Protein AF-A0A3C8CDH3-F1 (afdb_monomer_lite)

Structure (mmCIF, N/CA/C/O backbone):
data_AF-A0A3C8CDH3-F1
#
_entry.id   AF-A0A3C8CDH3-F1
#
loop_
_atom_site.group_PDB
_atom_site.id
_atom_site.type_symbol
_atom_site.label_atom_id
_atom_site.label_alt_id
_atom_site.label_comp_id
_atom_site.label_asym_id
_atom_site.label_entity_id
_atom_site.label_seq_id
_atom_site.pdbx_PDB_ins_code
_atom_site.Cartn_x
_atom_site.Cartn_y
_atom_site.Cartn_z
_atom_site.occupancy
_atom_site.B_iso_or_equiv
_atom_site.auth_seq_id
_atom_site.auth_comp_id
_atom_site.auth_asym_id
_atom_site.auth_atom_id
_atom_site.pdbx_PDB_model_num
ATOM 1 N N . MET A 1 1 ? -12.419 9.240 -0.751 1.00 71.50 1 MET A N 1
ATOM 2 C CA . MET A 1 1 ? -11.305 10.016 -1.348 1.00 71.50 1 MET A CA 1
ATOM 3 C C . MET A 1 1 ? -10.437 9.020 -2.108 1.00 71.50 1 MET A C 1
ATOM 5 O O . MET A 1 1 ? -10.326 7.905 -1.625 1.00 71.50 1 MET A O 1
ATOM 9 N N . ARG A 1 2 ? -9.923 9.327 -3.306 1.00 82.75 2 ARG A N 1
ATOM 10 C CA . ARG A 1 2 ? -9.154 8.358 -4.118 1.00 82.75 2 ARG A CA 1
ATOM 11 C C . ARG A 1 2 ? -7.687 8.795 -4.149 1.00 82.75 2 ARG A C 1
ATOM 13 O O . ARG A 1 2 ? -7.404 9.867 -4.673 1.00 82.75 2 ARG A O 1
ATOM 20 N N . LEU A 1 3 ? -6.797 8.011 -3.545 1.00 86.12 3 LEU A N 1
ATOM 21 C CA . LEU A 1 3 ? -5.367 8.293 -3.397 1.00 86.12 3 LEU A CA 1
ATOM 22 C C . LEU A 1 3 ? -4.550 7.405 -4.338 1.00 86.12 3 LEU A C 1
ATOM 24 O O . LEU A 1 3 ? -4.771 6.198 -4.403 1.00 86.12 3 LEU A O 1
ATOM 28 N N . VAL A 1 4 ? -3.595 8.000 -5.045 1.00 86.75 4 VAL A N 1
ATOM 29 C CA . VAL A 1 4 ? -2.605 7.271 -5.845 1.00 86.75 4 VAL A CA 1
ATOM 30 C C . VAL A 1 4 ? -1.237 7.565 -5.250 1.00 86.75 4 VAL A C 1
ATOM 32 O O . VAL A 1 4 ? -0.886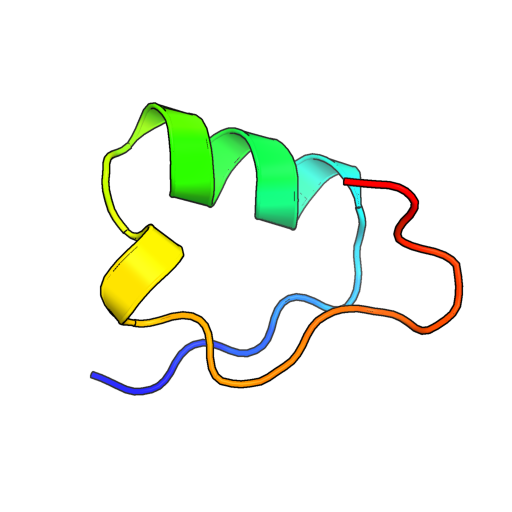 8.733 -5.084 1.00 86.75 4 VAL A O 1
ATOM 35 N N . SER A 1 5 ? -0.484 6.519 -4.917 1.00 85.44 5 SER A N 1
ATOM 36 C CA . SER A 1 5 ? 0.878 6.638 -4.403 1.00 85.44 5 SER A CA 1
ATOM 37 C C . SER A 1 5 ? 1.855 6.115 -5.443 1.00 85.44 5 SER A C 1
ATOM 39 O O . SER A 1 5 ? 1.812 4.947 -5.802 1.00 85.44 5 SER A O 1
ATOM 41 N N . LEU A 1 6 ? 2.734 6.977 -5.945 1.00 87.25 6 LEU A N 1
ATOM 42 C CA . LEU A 1 6 ? 3.751 6.600 -6.934 1.00 87.25 6 LEU A CA 1
ATOM 43 C C . LEU A 1 6 ? 5.146 6.451 -6.310 1.00 87.25 6 LEU A C 1
ATOM 45 O O . LEU A 1 6 ? 6.136 6.369 -7.028 1.00 87.25 6 LEU A O 1
ATOM 49 N N . LEU A 1 7 ? 5.220 6.435 -4.978 1.00 88.25 7 LEU A N 1
ATOM 50 C CA . LEU A 1 7 ? 6.447 6.224 -4.225 1.00 88.25 7 LEU A CA 1
ATOM 51 C C . LEU A 1 7 ? 6.171 5.174 -3.140 1.00 88.25 7 LEU A C 1
ATOM 53 O O . LEU A 1 7 ? 5.299 5.420 -2.303 1.00 88.25 7 LEU A O 1
ATOM 57 N N . PRO A 1 8 ? 6.919 4.056 -3.082 1.00 84.19 8 PRO A N 1
ATOM 58 C CA . PRO A 1 8 ? 6.657 2.986 -2.118 1.00 84.19 8 PRO A CA 1
ATOM 59 C C . PRO A 1 8 ? 6.629 3.484 -0.670 1.00 84.19 8 PRO A C 1
ATOM 61 O O . PRO A 1 8 ? 5.708 3.185 0.081 1.00 84.19 8 PRO A O 1
ATOM 64 N N . SER A 1 9 ? 7.559 4.379 -0.323 1.00 87.94 9 SER A N 1
ATOM 65 C CA . SER A 1 9 ? 7.645 4.988 1.010 1.00 87.94 9 SER A CA 1
ATOM 66 C C . SER A 1 9 ? 6.387 5.784 1.398 1.00 87.94 9 SER A C 1
ATOM 68 O O . SER A 1 9 ? 5.973 5.779 2.555 1.00 87.94 9 SER A O 1
ATOM 70 N N . ALA A 1 10 ? 5.727 6.436 0.432 1.00 89.25 10 ALA A N 1
ATOM 71 C CA . ALA A 1 10 ? 4.469 7.137 0.682 1.00 89.25 10 ALA A CA 1
ATOM 72 C C . ALA A 1 10 ? 3.300 6.156 0.867 1.00 89.25 10 ALA A C 1
ATOM 74 O O . ALA A 1 10 ? 2.430 6.401 1.704 1.00 89.25 10 ALA A O 1
ATOM 75 N N . THR A 1 11 ? 3.305 5.026 0.151 1.00 89.56 11 THR A N 1
ATOM 76 C CA . THR A 1 11 ? 2.326 3.944 0.341 1.00 89.56 11 THR A CA 1
ATOM 77 C C . THR A 1 11 ? 2.408 3.394 1.764 1.00 89.56 11 THR A C 1
ATOM 79 O O . THR A 1 11 ? 1.377 3.302 2.431 1.00 89.56 11 THR A O 1
ATOM 82 N N . GLU A 1 12 ? 3.616 3.144 2.283 1.00 89.12 12 GLU A N 1
ATOM 83 C CA . GLU A 1 12 ? 3.778 2.612 3.644 1.00 89.12 12 GLU A CA 1
ATOM 84 C C . GLU A 1 12 ? 3.225 3.551 4.721 1.00 89.12 12 GLU A C 1
ATOM 86 O O . GLU A 1 12 ? 2.587 3.124 5.687 1.00 89.12 12 GLU A O 1
ATOM 91 N N . ILE A 1 13 ? 3.463 4.854 4.555 1.00 91.06 13 ILE A N 1
ATOM 92 C CA . ILE A 1 13 ? 2.968 5.882 5.473 1.00 91.06 13 ILE A C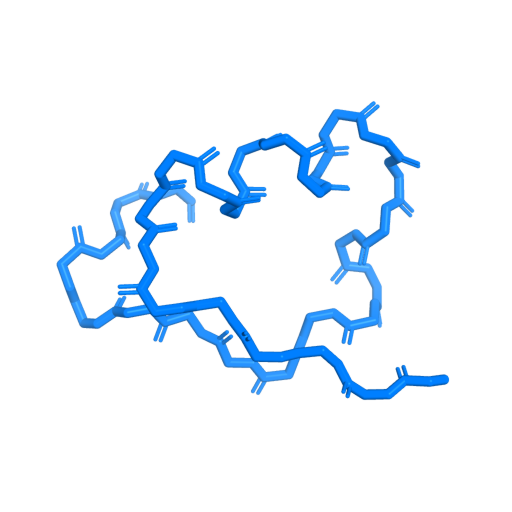A 1
ATOM 93 C C . ILE A 1 13 ? 1.437 5.905 5.451 1.00 91.06 13 ILE A C 1
ATOM 95 O O . ILE A 1 13 ? 0.806 5.937 6.507 1.00 91.06 13 ILE A O 1
ATOM 99 N N . LEU A 1 14 ? 0.826 5.848 4.265 1.00 89.75 14 LEU A N 1
ATOM 100 C CA . LEU A 1 14 ? -0.630 5.830 4.119 1.00 89.75 14 LEU A CA 1
ATOM 101 C C . LEU A 1 14 ? -1.261 4.597 4.774 1.00 89.75 14 LEU A C 1
ATOM 103 O O . LEU A 1 14 ? -2.304 4.722 5.421 1.00 89.75 14 LEU A O 1
ATOM 107 N N . VAL A 1 15 ? -0.627 3.429 4.660 1.00 88.62 15 VAL A N 1
ATOM 108 C CA . VAL A 1 15 ? -1.112 2.208 5.315 1.00 88.62 15 VAL A CA 1
ATOM 109 C C . VAL A 1 15 ? -0.955 2.283 6.832 1.00 88.62 15 VAL A C 1
ATOM 111 O O . VAL A 1 15 ? -1.9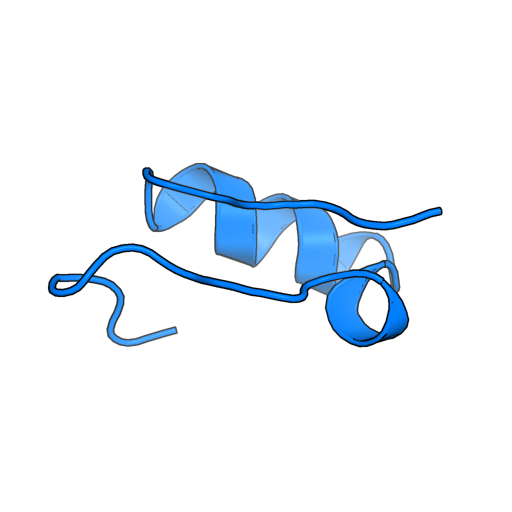17 1.995 7.544 1.00 88.62 15 VAL A O 1
ATOM 114 N N . LYS A 1 16 ? 0.170 2.794 7.353 1.00 91.50 16 LYS A N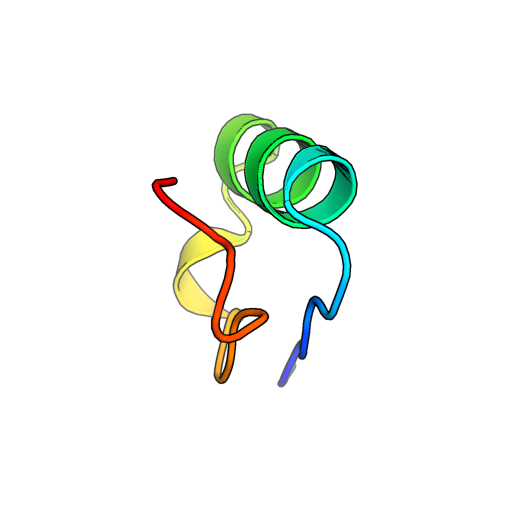 1
ATOM 115 C CA . LYS A 1 16 ? 0.321 3.056 8.800 1.00 91.50 16 LYS A CA 1
ATOM 116 C C . LYS A 1 16 ? -0.714 4.042 9.348 1.00 91.50 16 LYS A C 1
ATOM 118 O O . LYS A 1 16 ? -1.066 3.966 10.522 1.00 91.50 16 LYS A O 1
ATOM 123 N N . LEU A 1 17 ? -1.215 4.946 8.509 1.00 92.06 17 LEU A N 1
ATOM 124 C CA . LEU A 1 17 ? -2.284 5.891 8.844 1.00 92.06 17 LEU A CA 1
ATOM 125 C C . LEU A 1 17 ? -3.701 5.309 8.664 1.00 92.06 17 LEU A C 1
ATOM 127 O O . LEU A 1 17 ? -4.681 6.015 8.899 1.00 92.06 17 LEU A O 1
ATOM 131 N N . GLY A 1 18 ? -3.841 4.046 8.246 1.00 91.88 18 GLY A N 1
ATOM 132 C CA . GLY A 1 18 ? -5.138 3.394 8.025 1.00 91.88 18 GLY A CA 1
ATOM 133 C C . GLY A 1 18 ? -5.876 3.875 6.770 1.00 91.88 18 GLY A C 1
ATOM 134 O O . GLY A 1 18 ? -7.084 3.658 6.629 1.00 91.88 18 GLY A O 1
ATOM 135 N N . LEU A 1 19 ? -5.166 4.536 5.851 1.00 89.75 19 LEU A N 1
ATOM 136 C CA . LEU A 1 19 ? -5.703 5.091 4.606 1.00 89.75 19 LEU A CA 1
ATOM 137 C C . LEU A 1 19 ? -5.574 4.133 3.410 1.00 89.75 19 LEU A C 1
ATOM 139 O O . LEU A 1 19 ? -5.913 4.520 2.293 1.00 89.75 19 LEU A O 1
ATOM 143 N N . GLU A 1 20 ? -5.171 2.880 3.642 1.00 87.50 20 GLU A N 1
ATOM 144 C CA . GLU A 1 20 ? -5.074 1.806 2.635 1.00 87.50 20 GLU A CA 1
ATOM 145 C C . GLU A 1 20 ? -6.354 1.656 1.794 1.00 87.50 20 GLU A C 1
ATOM 147 O O . GLU A 1 20 ? -6.320 1.481 0.585 1.00 87.50 20 GLU A O 1
ATOM 152 N N . LYS A 1 21 ? -7.516 1.845 2.422 1.00 87.19 21 LYS A N 1
ATOM 153 C CA . LYS A 1 21 ? -8.848 1.679 1.815 1.00 87.19 21 LYS A CA 1
ATOM 154 C C . LYS A 1 21 ? -9.147 2.738 0.752 1.00 87.19 21 LYS A C 1
ATOM 156 O O . LYS A 1 21 ? -10.073 2.592 -0.039 1.00 87.19 21 LYS A O 1
ATOM 161 N N . ASN A 1 22 ? -8.401 3.840 0.792 1.00 88.75 22 ASN A N 1
ATOM 162 C CA . ASN A 1 22 ? -8.507 4.947 -0.146 1.00 88.75 22 ASN A CA 1
ATOM 163 C C . ASN A 1 22 ? -7.432 4.877 -1.243 1.00 88.75 22 ASN A C 1
ATOM 165 O O . ASN A 1 22 ? -7.503 5.676 -2.179 1.00 88.75 22 ASN A O 1
ATOM 169 N N . LEU A 1 23 ? -6.459 3.959 -1.148 1.00 88.25 23 LEU A N 1
ATOM 170 C CA . LEU A 1 23 ? -5.451 3.736 -2.182 1.00 88.25 23 LEU A CA 1
ATOM 171 C C . LEU A 1 23 ? -6.089 3.019 -3.374 1.00 88.25 23 LEU A C 1
ATOM 173 O O . LEU A 1 23 ? -6.591 1.906 -3.273 1.00 88.25 23 LEU A O 1
ATOM 177 N N . VAL A 1 24 ? -6.089 3.698 -4.517 1.00 88.44 24 VAL A N 1
ATOM 178 C CA . VAL A 1 24 ? -6.621 3.192 -5.791 1.00 88.44 24 VAL A CA 1
ATOM 179 C C . VAL A 1 24 ? -5.518 2.847 -6.791 1.00 88.44 24 VAL A C 1
ATOM 181 O O . VAL A 1 24 ? -5.819 2.338 -7.866 1.00 88.44 24 VAL A O 1
ATOM 184 N N . GLY A 1 2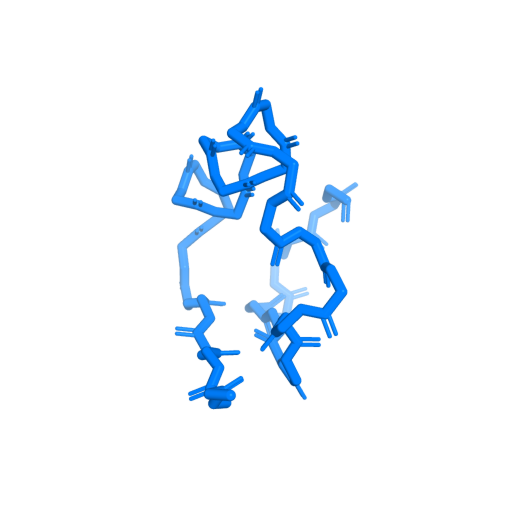5 ? -4.255 3.115 -6.450 1.00 83.81 25 GLY A N 1
ATOM 185 C CA . GLY A 1 25 ? -3.092 2.742 -7.250 1.00 83.81 25 GLY A CA 1
ATOM 186 C C . GLY A 1 25 ? -1.781 2.971 -6.499 1.00 83.81 25 GLY A C 1
ATOM 187 O O . GLY A 1 25 ? -1.651 3.953 -5.763 1.00 83.81 25 GLY A O 1
ATOM 188 N N . VAL A 1 26 ? -0.832 2.060 -6.706 1.00 84.31 26 VAL A N 1
ATOM 189 C CA . VAL A 1 26 ? 0.544 2.108 -6.190 1.00 84.31 26 VAL A CA 1
ATOM 190 C C . VAL A 1 26 ? 1.543 2.182 -7.354 1.00 84.31 26 VAL A C 1
ATOM 192 O O . VAL A 1 26 ? 1.167 1.922 -8.501 1.00 84.31 26 VAL A O 1
ATOM 195 N N . SER A 1 27 ? 2.807 2.540 -7.100 1.00 83.81 27 SER A N 1
ATOM 196 C CA . SER A 1 27 ? 3.861 2.459 -8.121 1.00 83.81 27 SER A CA 1
ATOM 197 C C . SER A 1 27 ? 4.123 1.011 -8.526 1.00 83.81 27 SER A C 1
ATOM 199 O O . SER A 1 27 ? 3.980 0.102 -7.718 1.00 83.81 27 SER A O 1
ATOM 201 N N . HIS A 1 28 ? 4.564 0.802 -9.768 1.00 73.50 28 HIS A N 1
ATOM 202 C CA . HIS A 1 28 ? 4.906 -0.531 -10.278 1.00 73.50 28 HIS A CA 1
ATOM 203 C C . HIS A 1 28 ? 6.040 -1.193 -9.474 1.00 73.50 28 HIS A C 1
ATOM 205 O O . HIS A 1 28 ? 6.067 -2.405 -9.329 1.00 73.50 28 HIS A O 1
ATOM 211 N N . GLU A 1 29 ? 6.948 -0.389 -8.921 1.00 70.50 29 GLU A N 1
ATOM 212 C CA . GLU A 1 29 ? 8.063 -0.828 -8.069 1.00 70.50 29 GLU A CA 1
ATOM 213 C C . GLU A 1 29 ? 7.675 -0.929 -6.579 1.00 70.50 29 GLU A C 1
ATOM 215 O O . GLU A 1 29 ? 8.537 -1.048 -5.715 1.00 70.50 29 GLU A O 1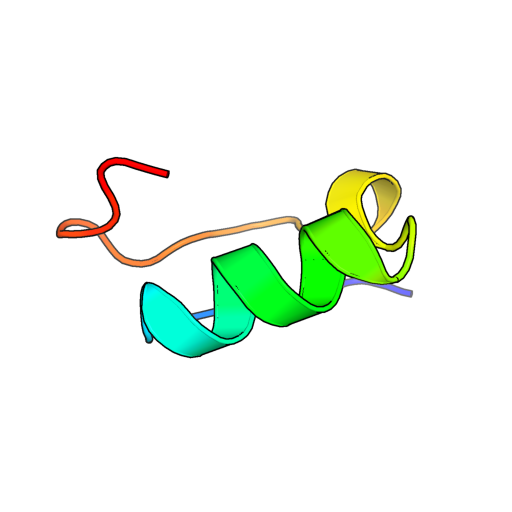
ATOM 220 N N . CYS A 1 30 ? 6.390 -0.782 -6.241 1.00 69.94 30 CYS A N 1
ATOM 221 C CA . CYS A 1 30 ? 5.927 -0.897 -4.862 1.00 69.94 30 CYS A CA 1
ATOM 222 C C . CYS A 1 30 ? 5.739 -2.374 -4.498 1.00 69.94 30 CYS A C 1
ATOM 224 O O . CYS A 1 30 ? 4.749 -2.974 -4.903 1.00 69.94 30 CYS A O 1
ATOM 226 N N . ASP A 1 31 ? 6.654 -2.920 -3.695 1.00 63.62 31 ASP A N 1
ATOM 227 C CA . ASP A 1 31 ? 6.528 -4.249 -3.067 1.00 63.62 31 ASP A CA 1
ATOM 228 C C . ASP A 1 31 ? 5.668 -4.244 -1.783 1.00 63.62 31 ASP A C 1
ATOM 230 O O . ASP A 1 31 ? 5.572 -5.259 -1.094 1.00 63.62 31 ASP A O 1
ATOM 234 N N . TYR A 1 32 ? 5.095 -3.084 -1.439 1.00 62.06 32 TYR A N 1
ATOM 235 C CA . TYR A 1 32 ? 4.280 -2.866 -0.241 1.00 62.06 32 TYR A CA 1
ATOM 236 C C . TYR A 1 32 ? 2.877 -3.466 -0.342 1.00 62.06 32 TYR A C 1
ATOM 238 O O . TYR A 1 32 ? 2.201 -3.184 -1.360 1.00 62.06 32 TYR A O 1
#

Sequence (32 aa):
MRLVSLLPSATEILVKLGLEKNLVGVSHECDY

pLDDT: mean 84.2, std 8.08, range [62.06, 92.06]

Radius of gyration: 8.24 Å; chains: 1; bounding box: 19×14×19 Å

Foldseek 3Di:
DADEEQDLVVQVVCVVVVNVVRYPYYHPPRPD

Secondary structure (DSSP, 8-state):
--EEE-SHHHHHHHHHTT-GGGEEEE-TT---